Protein AF-A0A946LUR3-F1 (afdb_monomer)

Radius of gyration: 21.78 Å; Cα contacts (8 Å, |Δi|>4): 17; chains: 1; bounding box: 62×28×47 Å

pLDDT: mean 82.87, std 18.62, range [43.38, 98.56]

Secondary structure (DSSP, 8-state):
-HHHHHHHHHHHHHHHHHHHHHHHH-TT-HHHHHHHHHHHHHHHHHHHHHHHHHHHHHH--TTTHHHHHHHHHTTS---

Mean predicted aligned error: 10.9 Å

Foldseek 3Di:
DVVVVVVLVVVLVVLVVLLVVLVVPCVVPPVSVVVNVVSVVVSVVSVVVVVVVVVVVVVCDVVCVVVVVVVVVPPPPDD

Sequence (79 aa):
MITDNITFDKLLSDIDLQIEVLNAIAADNPILNEQLRLLLESREMLVLQELEMHRLEELVDPDDISEHTNIIDQHSDDA

Structure (mmCIF, N/CA/C/O backbone):
data_AF-A0A946LUR3-F1
#
_entry.id   AF-A0A946LUR3-F1
#
loop_
_atom_site.group_PDB
_atom_site.id
_atom_site.type_symbol
_atom_site.label_atom_id
_atom_site.label_alt_id
_atom_site.label_comp_id
_atom_site.label_asym_id
_atom_site.label_entity_id
_atom_site.label_seq_id
_atom_site.pdbx_PDB_ins_code
_atom_site.Cartn_x
_atom_site.Cartn_y
_atom_site.Cartn_z
_atom_site.occupancy
_atom_site.B_iso_or_equiv
_atom_site.auth_seq_id
_atom_site.auth_comp_id
_atom_site.auth_asym_id
_atom_site.auth_atom_id
_atom_site.pdbx_PDB_model_num
ATOM 1 N N . MET A 1 1 ? 11.588 -7.720 -18.959 1.00 52.34 1 MET A N 1
ATOM 2 C CA . MET A 1 1 ? 10.615 -6.810 -18.330 1.00 52.34 1 MET A CA 1
ATOM 3 C C . MET A 1 1 ? 9.226 -7.408 -18.080 1.00 52.34 1 MET A C 1
ATOM 5 O O . MET A 1 1 ? 8.451 -6.796 -17.371 1.00 52.34 1 MET A O 1
ATOM 9 N N . ILE A 1 2 ? 8.882 -8.624 -18.544 1.00 53.84 2 ILE A N 1
ATOM 10 C CA . ILE A 1 2 ? 7.597 -9.256 -18.148 1.00 53.84 2 ILE A CA 1
ATOM 11 C C . ILE A 1 2 ? 7.592 -9.643 -16.655 1.00 53.84 2 ILE A C 1
ATOM 13 O O . ILE A 1 2 ? 6.574 -9.530 -15.982 1.00 53.84 2 ILE A O 1
ATOM 17 N N . THR A 1 3 ? 8.733 -10.089 -16.123 1.00 60.69 3 THR A N 1
ATOM 18 C CA . THR A 1 3 ? 8.872 -10.533 -14.727 1.00 60.69 3 THR A CA 1
ATOM 19 C C . THR A 1 3 ? 8.781 -9.390 -13.709 1.00 60.69 3 THR A C 1
ATOM 21 O O . THR A 1 3 ? 8.299 -9.609 -12.598 1.00 60.69 3 THR A O 1
ATOM 24 N N . ASP A 1 4 ? 9.212 -8.185 -14.088 1.00 61.69 4 ASP A N 1
ATOM 25 C CA . ASP A 1 4 ? 9.200 -6.998 -13.223 1.00 61.69 4 ASP A CA 1
ATOM 26 C C . ASP A 1 4 ? 7.763 -6.479 -13.045 1.00 61.69 4 ASP A C 1
ATOM 28 O O . ASP A 1 4 ? 7.317 -6.325 -11.909 1.00 61.69 4 ASP A O 1
ATOM 32 N N . ASN A 1 5 ? 6.982 -6.412 -14.135 1.00 66.56 5 ASN A N 1
ATOM 33 C CA . ASN A 1 5 ? 5.540 -6.118 -14.084 1.00 66.56 5 ASN A CA 1
ATOM 34 C C . ASN A 1 5 ? 4.766 -7.100 -13.191 1.00 66.56 5 ASN A C 1
ATOM 36 O O . ASN A 1 5 ? 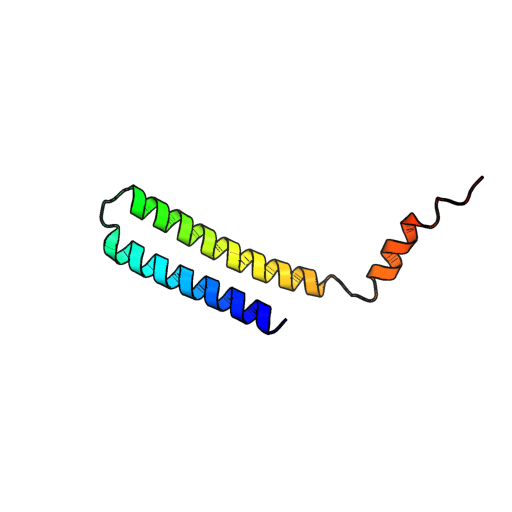3.975 -6.683 -12.352 1.00 66.56 5 ASN A O 1
ATOM 40 N N . ILE A 1 6 ? 5.042 -8.408 -13.295 1.00 71.62 6 ILE A N 1
ATOM 41 C CA . ILE A 1 6 ? 4.389 -9.422 -12.440 1.00 71.62 6 ILE A CA 1
ATOM 42 C C . ILE A 1 6 ? 4.705 -9.189 -10.953 1.00 71.62 6 ILE A C 1
ATOM 44 O O . ILE A 1 6 ? 3.883 -9.477 -10.080 1.00 71.62 6 ILE A O 1
ATOM 48 N N . THR A 1 7 ? 5.902 -8.687 -10.648 1.00 86.00 7 THR A N 1
ATOM 49 C CA . THR A 1 7 ? 6.329 -8.426 -9.270 1.00 86.00 7 THR A CA 1
ATOM 50 C C . THR A 1 7 ? 5.656 -7.171 -8.711 1.00 86.00 7 THR A C 1
ATOM 52 O O . THR A 1 7 ? 5.203 -7.194 -7.565 1.00 86.00 7 THR A O 1
ATOM 55 N N . PHE A 1 8 ? 5.528 -6.116 -9.520 1.00 91.19 8 PHE A N 1
ATOM 56 C CA . PHE A 1 8 ? 4.829 -4.887 -9.148 1.00 91.19 8 PHE A CA 1
ATOM 57 C C . PHE A 1 8 ? 3.322 -5.111 -8.946 1.00 91.19 8 PHE A C 1
ATOM 59 O O . PHE A 1 8 ? 2.777 -4.742 -7.905 1.00 91.19 8 PHE A O 1
ATOM 66 N N . ASP A 1 9 ? 2.666 -5.821 -9.868 1.00 92.75 9 ASP A N 1
ATOM 67 C CA . ASP A 1 9 ? 1.241 -6.162 -9.764 1.00 92.75 9 ASP A CA 1
ATOM 68 C C . ASP A 1 9 ? 0.938 -6.965 -8.492 1.00 92.75 9 ASP A C 1
ATOM 70 O O . ASP A 1 9 ? -0.049 -6.721 -7.792 1.00 92.75 9 ASP A O 1
ATOM 74 N N . LYS A 1 10 ? 1.818 -7.916 -8.153 1.00 94.44 10 LYS A N 1
ATOM 75 C CA . LYS A 1 10 ? 1.687 -8.698 -6.923 1.00 94.44 10 LYS A CA 1
ATOM 76 C C . LYS A 1 10 ? 1.844 -7.827 -5.678 1.00 94.44 10 LYS A C 1
ATOM 78 O O . LYS A 1 10 ? 1.060 -7.975 -4.745 1.00 94.44 10 LYS A O 1
ATOM 83 N N . LEU A 1 11 ? 2.824 -6.922 -5.667 1.00 94.75 11 LEU A N 1
ATOM 84 C CA . LEU A 1 11 ? 3.020 -5.986 -4.562 1.00 94.75 11 LEU A CA 1
ATOM 85 C C . LEU A 1 11 ? 1.771 -5.120 -4.342 1.00 94.75 11 LEU A C 1
ATOM 87 O O . LEU A 1 11 ? 1.323 -4.988 -3.204 1.00 94.75 11 LEU A O 1
ATOM 91 N N . LEU A 1 12 ? 1.179 -4.576 -5.411 1.00 97.00 12 LEU A N 1
ATOM 92 C CA . LEU A 1 12 ? -0.060 -3.802 -5.306 1.00 97.00 12 LEU A CA 1
ATOM 93 C C . LEU A 1 12 ? -1.220 -4.645 -4.768 1.00 97.00 12 LEU A C 1
ATOM 95 O O . LEU A 1 12 ? -1.938 -4.187 -3.881 1.00 97.00 12 LEU A O 1
ATOM 99 N N . SER A 1 13 ? -1.366 -5.887 -5.234 1.00 97.00 13 SER A N 1
ATOM 100 C CA . SER A 1 13 ? -2.397 -6.801 -4.729 1.00 97.00 13 SER A CA 1
ATOM 101 C C . SER A 1 13 ? -2.223 -7.122 -3.240 1.00 97.00 13 SER A C 1
ATOM 103 O O . SER A 1 13 ? -3.212 -7.208 -2.512 1.00 97.00 13 SER A O 1
ATOM 105 N N . ASP A 1 14 ? -0.987 -7.311 -2.774 1.00 97.75 14 ASP A N 1
ATOM 106 C CA . ASP A 1 14 ? -0.699 -7.578 -1.362 1.00 97.75 14 ASP A CA 1
ATOM 107 C C . ASP A 1 14 ? -0.986 -6.339 -0.490 1.00 97.75 14 ASP A C 1
ATOM 109 O O . ASP A 1 14 ? -1.478 -6.471 0.635 1.00 97.75 14 ASP A O 1
ATOM 113 N N . ILE A 1 15 ? -0.718 -5.132 -1.004 1.00 97.81 15 ILE A N 1
ATOM 114 C CA . ILE A 1 15 ? -1.071 -3.863 -0.350 1.00 97.81 15 ILE A CA 1
ATOM 115 C C . ILE A 1 15 ? -2.594 -3.693 -0.272 1.00 97.81 15 ILE A C 1
ATOM 117 O O . ILE A 1 15 ? -3.107 -3.339 0.790 1.00 97.81 15 ILE A O 1
ATOM 121 N N . ASP A 1 16 ? -3.324 -3.988 -1.349 1.00 98.25 16 ASP A N 1
ATOM 122 C CA . ASP A 1 16 ? -4.790 -3.909 -1.381 1.00 98.25 16 ASP A CA 1
ATOM 123 C C . ASP A 1 16 ? -5.432 -4.841 -0.344 1.00 98.25 16 ASP A C 1
ATOM 125 O O . ASP A 1 16 ? -6.330 -4.430 0.395 1.00 98.25 16 ASP A O 1
ATOM 129 N N . LEU A 1 17 ? -4.903 -6.060 -0.198 1.00 98.44 17 LEU A N 1
ATOM 130 C CA . LEU A 1 17 ? -5.344 -6.987 0.843 1.00 98.44 17 LEU A CA 1
ATOM 131 C C . LEU A 1 17 ? -5.070 -6.445 2.256 1.00 98.44 17 LEU A C 1
ATOM 133 O O . LEU A 1 17 ? -5.913 -6.559 3.145 1.00 98.44 17 LEU A O 1
ATOM 137 N N . GLN A 1 18 ? -3.903 -5.840 2.487 1.00 98.19 18 GLN A N 1
ATOM 138 C CA . GLN A 1 18 ? -3.577 -5.242 3.786 1.00 98.19 18 GLN A CA 1
ATOM 139 C C . GLN A 1 18 ? -4.484 -4.051 4.119 1.00 98.19 18 GLN A C 1
ATOM 141 O O . GLN A 1 18 ? -4.902 -3.913 5.269 1.00 98.19 18 GLN A O 1
ATOM 146 N N . ILE A 1 19 ? -4.836 -3.227 3.128 1.00 98.50 19 ILE A N 1
ATOM 147 C CA . ILE A 1 19 ? -5.804 -2.132 3.273 1.00 98.50 19 ILE A CA 1
ATOM 148 C C . ILE A 1 19 ? -7.178 -2.680 3.670 1.00 98.50 19 ILE A C 1
ATOM 150 O O . ILE A 1 19 ? -7.808 -2.138 4.580 1.00 98.50 19 ILE A O 1
ATOM 154 N N . GLU A 1 20 ? -7.651 -3.750 3.026 1.00 98.44 20 GLU A N 1
ATOM 155 C CA . GLU A 1 20 ? -8.928 -4.391 3.367 1.00 98.44 20 GLU A CA 1
ATOM 156 C C . GLU A 1 20 ? -8.927 -4.904 4.812 1.00 98.44 20 GLU A C 1
ATOM 158 O O . GLU A 1 20 ? -9.837 -4.599 5.588 1.00 98.44 20 GLU A O 1
ATOM 163 N N . VAL A 1 21 ? -7.869 -5.622 5.201 1.00 98.12 21 VAL A N 1
ATOM 164 C CA . VAL A 1 21 ? -7.709 -6.134 6.567 1.00 98.12 21 VAL A CA 1
ATOM 165 C C . VAL A 1 21 ? -7.710 -4.989 7.574 1.00 98.12 21 VAL A C 1
ATOM 167 O O . VAL A 1 21 ? -8.466 -5.044 8.542 1.00 98.12 21 VAL A O 1
ATOM 170 N N . LEU A 1 22 ? -6.912 -3.939 7.351 1.00 98.19 22 LEU A N 1
ATOM 171 C CA . LEU A 1 22 ? -6.833 -2.790 8.254 1.00 98.19 22 LEU A CA 1
ATOM 172 C C . LEU A 1 22 ? -8.176 -2.068 8.377 1.00 98.19 22 LEU A C 1
ATOM 174 O O . LEU A 1 22 ? -8.592 -1.786 9.498 1.00 98.19 22 LEU A O 1
ATOM 178 N N . ASN A 1 23 ? -8.899 -1.848 7.277 1.00 97.56 23 ASN A N 1
ATOM 179 C CA . ASN A 1 23 ? -10.252 -1.281 7.321 1.00 97.56 23 ASN A CA 1
ATOM 180 C C . ASN A 1 23 ? -11.210 -2.121 8.180 1.00 97.56 23 ASN A C 1
ATOM 182 O O . ASN A 1 23 ? -12.032 -1.567 8.908 1.00 97.56 23 ASN A O 1
ATOM 186 N N . ALA A 1 24 ? -11.097 -3.451 8.126 1.00 98.00 24 ALA A N 1
ATOM 187 C CA . ALA A 1 24 ? -11.955 -4.347 8.895 1.00 98.00 24 ALA A CA 1
ATOM 188 C C . ALA A 1 24 ? -11.642 -4.354 10.403 1.00 98.00 24 ALA A C 1
ATOM 190 O O . ALA A 1 24 ? -12.543 -4.598 11.207 1.00 98.00 24 ALA A O 1
ATOM 191 N N . ILE A 1 25 ? -10.386 -4.106 10.798 1.00 97.81 25 ILE A N 1
ATOM 192 C CA . ILE A 1 25 ? -9.936 -4.266 12.194 1.00 97.81 25 ILE A CA 1
ATOM 193 C C . ILE A 1 25 ? -9.612 -2.955 12.917 1.00 97.81 25 ILE A C 1
ATOM 195 O O . ILE A 1 25 ? -9.491 -2.968 14.143 1.00 97.81 25 ILE A 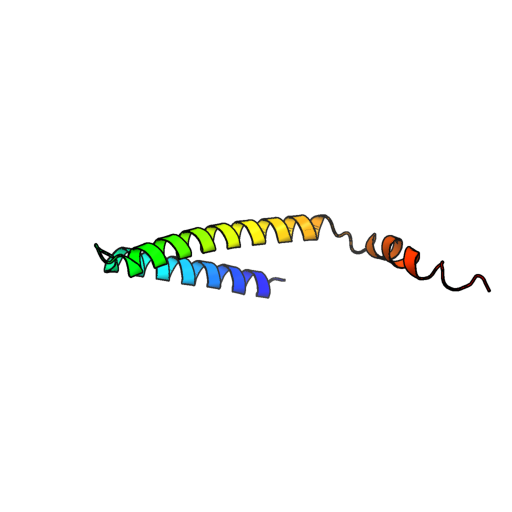O 1
ATOM 199 N N . ALA A 1 26 ? -9.431 -1.842 12.199 1.00 96.69 26 ALA A N 1
ATOM 200 C CA . ALA A 1 26 ? -8.909 -0.611 12.785 1.00 96.69 26 ALA A CA 1
ATOM 201 C C . ALA A 1 26 ? -9.863 0.003 13.815 1.00 96.69 26 ALA A C 1
ATOM 203 O O . ALA A 1 26 ? -9.403 0.379 14.891 1.00 96.69 26 ALA A O 1
ATOM 204 N N . ALA A 1 27 ? -11.170 0.064 13.528 1.00 95.75 27 ALA A N 1
ATOM 205 C CA . ALA A 1 27 ? -12.166 0.725 14.382 1.00 95.75 27 ALA A CA 1
ATOM 206 C C . ALA A 1 27 ? -11.636 2.083 14.906 1.00 95.75 27 ALA A C 1
ATOM 208 O O . ALA A 1 27 ? -11.127 2.882 14.124 1.00 95.75 27 ALA A O 1
ATOM 209 N N . ASP A 1 28 ? -11.674 2.320 16.220 1.00 96.56 28 ASP A N 1
ATOM 210 C CA . ASP A 1 28 ? -11.131 3.533 16.851 1.00 96.56 28 ASP A CA 1
ATOM 211 C C . ASP A 1 28 ? -9.652 3.398 17.272 1.00 96.56 28 ASP A C 1
ATOM 213 O O . ASP A 1 28 ? -9.137 4.225 18.026 1.00 96.56 28 ASP A O 1
ATOM 217 N N . ASN A 1 29 ? -8.940 2.349 16.840 1.00 98.31 29 ASN A N 1
ATOM 218 C CA . ASN A 1 29 ? -7.532 2.164 17.180 1.00 98.31 29 ASN A CA 1
ATOM 219 C C . ASN A 1 29 ? -6.665 3.179 16.410 1.00 98.31 29 ASN A C 1
ATOM 221 O O . ASN A 1 29 ? -6.539 3.074 15.186 1.00 98.31 29 ASN A O 1
ATOM 225 N N . PRO A 1 30 ? -6.015 4.137 17.092 1.00 96.75 30 PRO A N 1
ATOM 226 C CA . PRO A 1 30 ? -5.301 5.215 16.415 1.00 96.75 30 PRO A CA 1
ATOM 227 C C . PRO A 1 30 ? -4.066 4.725 15.648 1.00 96.75 30 PRO A C 1
ATOM 229 O O . PRO A 1 30 ? -3.712 5.308 14.630 1.00 96.75 30 PRO A O 1
ATOM 232 N N . ILE A 1 31 ? -3.425 3.641 16.098 1.00 98.38 31 ILE A N 1
ATOM 233 C CA . ILE A 1 31 ? -2.235 3.087 15.440 1.00 98.38 31 ILE A CA 1
ATOM 234 C C . ILE A 1 31 ? -2.632 2.426 14.121 1.00 98.38 31 ILE A C 1
ATOM 236 O O . ILE A 1 31 ? -1.997 2.670 13.102 1.00 98.38 31 ILE A O 1
ATOM 240 N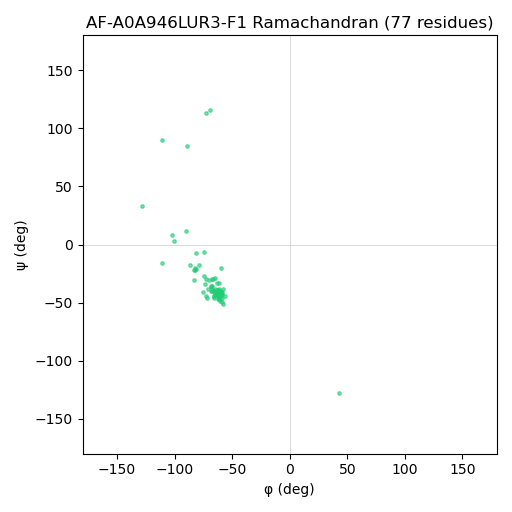 N . LEU A 1 32 ? -3.692 1.615 14.131 1.00 98.50 32 LEU A N 1
ATOM 241 C CA . LEU A 1 32 ? -4.152 0.913 12.930 1.00 98.50 32 LEU A CA 1
ATOM 242 C C . LEU A 1 32 ? -4.709 1.885 11.883 1.00 98.50 32 LEU A C 1
ATOM 244 O O . LEU A 1 32 ? -4.471 1.701 10.694 1.00 98.50 32 LEU A O 1
ATOM 248 N N . ASN A 1 33 ? -5.384 2.952 12.318 1.00 98.50 33 ASN A N 1
ATOM 249 C CA . ASN A 1 33 ? -5.840 4.015 11.421 1.00 98.50 33 ASN A CA 1
ATOM 250 C C . ASN A 1 33 ? -4.673 4.787 10.789 1.00 98.50 33 ASN A C 1
ATOM 252 O O . ASN A 1 33 ? -4.706 5.087 9.598 1.00 98.50 33 ASN A O 1
ATOM 256 N N . GLU A 1 34 ? -3.620 5.072 11.554 1.00 98.56 34 GLU A N 1
ATOM 257 C CA . GLU A 1 34 ? -2.427 5.720 11.005 1.00 98.56 34 GLU A CA 1
ATOM 258 C C . GLU A 1 34 ? -1.676 4.797 10.036 1.00 98.56 34 GLU A C 1
ATOM 260 O O . GLU A 1 34 ? -1.241 5.234 8.972 1.00 98.56 34 GLU A O 1
ATOM 265 N N . GLN A 1 35 ? -1.580 3.502 10.348 1.00 98.31 35 GLN A N 1
ATOM 266 C CA . GLN A 1 35 ? -1.018 2.509 9.429 1.00 98.31 35 GLN A CA 1
ATOM 267 C C . GLN A 1 35 ? -1.820 2.418 8.129 1.00 98.31 35 GLN A C 1
ATOM 269 O O . GLN A 1 35 ? -1.225 2.369 7.056 1.00 98.31 35 GLN A O 1
ATOM 274 N N . LEU A 1 36 ? -3.152 2.450 8.210 1.00 98.56 36 LEU A N 1
ATOM 275 C CA . LEU A 1 36 ? -4.026 2.486 7.041 1.00 98.56 36 LEU A CA 1
ATOM 276 C C . LEU A 1 36 ? -3.778 3.740 6.192 1.00 98.56 36 LEU A C 1
ATOM 278 O O . LEU A 1 36 ? -3.636 3.629 4.976 1.00 98.56 36 LEU A O 1
ATOM 282 N N . ARG A 1 37 ? -3.675 4.918 6.823 1.00 98.56 37 ARG A N 1
ATOM 283 C CA . ARG A 1 37 ? -3.368 6.180 6.132 1.00 98.56 37 ARG A CA 1
ATOM 284 C C . ARG A 1 37 ? -2.038 6.096 5.383 1.00 98.56 37 ARG A C 1
ATOM 286 O O . ARG A 1 37 ? -1.991 6.371 4.188 1.00 98.56 37 ARG A O 1
ATOM 293 N N . LEU A 1 38 ? -0.978 5.671 6.069 1.00 98.56 38 LEU A N 1
ATOM 294 C CA . LEU A 1 38 ? 0.358 5.539 5.482 1.00 98.56 38 LEU A CA 1
ATOM 295 C C . LEU A 1 38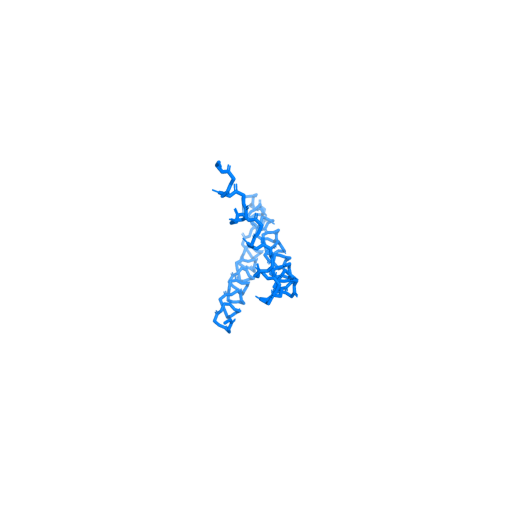 ? 0.386 4.522 4.335 1.00 98.56 38 LEU A C 1
ATOM 297 O O . LEU A 1 38 ? 1.059 4.745 3.332 1.00 98.56 38 LEU A O 1
ATOM 301 N N . LEU A 1 39 ? -0.348 3.416 4.464 1.00 98.12 39 LEU A N 1
ATOM 302 C CA . LEU A 1 39 ? -0.403 2.382 3.436 1.00 98.12 39 LEU A CA 1
ATOM 303 C C . LEU A 1 39 ? -1.128 2.867 2.171 1.00 98.12 39 LEU A C 1
ATOM 305 O O . LEU A 1 39 ? -0.657 2.607 1.065 1.00 98.12 39 LEU A O 1
ATOM 309 N N . LEU A 1 40 ? -2.222 3.620 2.328 1.00 98.38 40 LEU A N 1
ATOM 310 C CA . LEU A 1 40 ? -2.927 4.265 1.215 1.00 98.38 40 LEU A CA 1
ATOM 311 C C . LEU A 1 40 ? -2.022 5.262 0.476 1.00 98.38 40 LEU A C 1
ATOM 313 O O . LEU A 1 40 ? -1.927 5.208 -0.749 1.00 98.38 40 LEU A O 1
ATOM 317 N N . GLU A 1 41 ? -1.307 6.115 1.214 1.00 98.50 41 GLU A N 1
ATOM 318 C CA . GLU A 1 41 ? -0.355 7.082 0.644 1.00 98.50 41 GLU A CA 1
ATOM 319 C C . GLU A 1 41 ? 0.802 6.383 -0.083 1.00 98.50 41 GLU A C 1
ATOM 321 O O . GLU A 1 41 ? 1.166 6.749 -1.201 1.00 98.50 41 GLU A O 1
ATOM 326 N N . SER A 1 42 ? 1.359 5.331 0.523 1.00 96.88 42 SER A N 1
ATOM 327 C CA . SER A 1 42 ? 2.435 4.549 -0.086 1.00 96.88 42 SER A CA 1
ATOM 328 C C . SER A 1 42 ? 1.988 3.874 -1.381 1.00 96.88 42 SER A C 1
ATOM 330 O O . SER A 1 42 ? 2.765 3.812 -2.333 1.00 96.88 42 SER A O 1
ATOM 332 N N . ARG A 1 43 ? 0.756 3.358 -1.428 1.00 97.69 43 ARG A N 1
ATOM 333 C CA . ARG A 1 43 ? 0.197 2.725 -2.624 1.00 97.69 43 ARG A CA 1
ATOM 334 C C . ARG A 1 43 ? 0.104 3.710 -3.784 1.00 97.69 43 ARG A C 1
ATOM 336 O O . ARG A 1 43 ? 0.492 3.377 -4.898 1.00 97.69 43 ARG A O 1
ATOM 343 N N . GLU A 1 44 ? -0.411 4.910 -3.526 1.00 97.94 44 GLU A N 1
ATOM 344 C CA . GLU A 1 44 ? -0.518 5.960 -4.542 1.00 97.94 44 GLU A CA 1
ATOM 345 C C . GLU A 1 44 ? 0.863 6.362 -5.069 1.00 97.94 44 GLU A C 1
ATOM 347 O O . GLU A 1 44 ? 1.070 6.415 -6.282 1.00 97.94 44 GLU A O 1
ATOM 352 N N . MET A 1 45 ? 1.835 6.549 -4.170 1.00 97.06 45 MET A N 1
ATOM 353 C CA . MET A 1 45 ? 3.205 6.888 -4.552 1.00 97.06 45 MET A CA 1
ATOM 354 C C . MET A 1 45 ? 3.836 5.820 -5.455 1.00 97.06 45 MET A C 1
ATOM 356 O O . 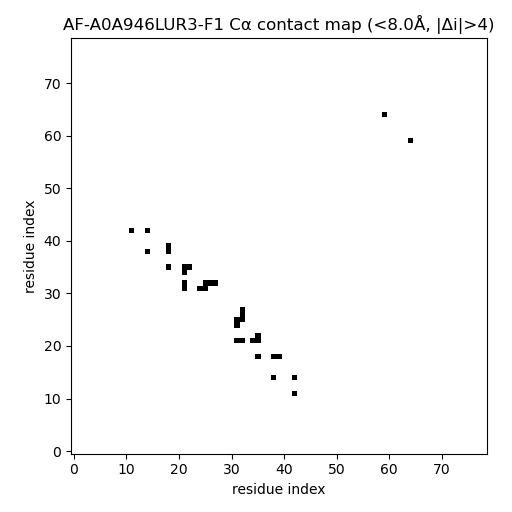MET A 1 45 ? 4.466 6.167 -6.450 1.00 97.06 45 MET A O 1
ATOM 360 N N . LEU A 1 46 ? 3.646 4.533 -5.148 1.00 96.38 46 LEU A N 1
ATOM 361 C CA . LEU A 1 46 ? 4.178 3.436 -5.964 1.00 96.38 46 LEU A CA 1
ATOM 362 C C . LEU A 1 46 ? 3.615 3.453 -7.390 1.00 96.38 46 LEU A C 1
ATOM 364 O O . LEU A 1 46 ? 4.369 3.297 -8.345 1.00 96.38 46 LEU A O 1
ATOM 368 N N . VAL A 1 47 ? 2.312 3.697 -7.553 1.00 95.88 47 VAL A N 1
ATOM 369 C CA . VAL A 1 47 ? 1.682 3.793 -8.883 1.00 95.88 47 VAL A CA 1
ATOM 370 C C . VAL A 1 47 ? 2.231 4.982 -9.674 1.00 95.88 47 VAL A C 1
ATOM 372 O O . VAL A 1 47 ? 2.498 4.861 -10.869 1.00 95.88 47 VAL A O 1
ATOM 375 N N . LEU A 1 48 ? 2.425 6.129 -9.019 1.00 96.88 48 LEU A N 1
ATOM 376 C CA . LEU A 1 48 ? 3.011 7.308 -9.659 1.00 96.88 48 LEU A CA 1
ATOM 377 C C . LEU A 1 48 ? 4.462 7.064 -10.088 1.00 96.88 48 LEU A C 1
ATOM 379 O O . LEU A 1 48 ? 4.853 7.476 -11.179 1.00 96.88 48 LEU A O 1
ATOM 383 N N . GLN A 1 49 ? 5.248 6.385 -9.251 1.00 93.81 49 GLN A N 1
ATOM 384 C CA . GLN A 1 49 ? 6.630 6.022 -9.564 1.00 93.81 49 GLN A CA 1
ATOM 385 C C . GLN A 1 49 ? 6.708 5.073 -10.757 1.00 93.81 49 GLN A C 1
ATOM 387 O O . GLN A 1 49 ? 7.527 5.299 -11.642 1.00 93.81 49 GLN A O 1
ATOM 392 N N . GLU A 1 50 ? 5.835 4.069 -10.824 1.00 93.44 50 GLU A N 1
ATOM 393 C CA . GLU A 1 50 ? 5.788 3.134 -11.950 1.00 93.44 50 GLU A CA 1
ATOM 394 C C . GLU A 1 50 ? 5.515 3.849 -13.276 1.00 93.44 50 GLU A C 1
ATOM 396 O O . G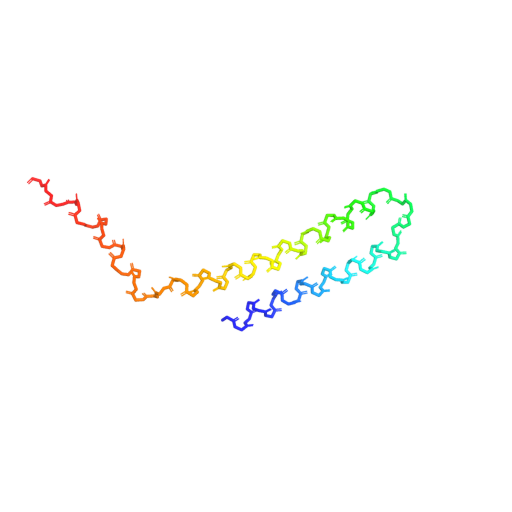LU A 1 50 ? 6.196 3.610 -14.275 1.00 93.44 50 GLU A O 1
ATOM 401 N N . LEU A 1 51 ? 4.559 4.781 -13.282 1.00 92.56 51 LEU A N 1
ATOM 402 C CA . LEU A 1 51 ? 4.236 5.573 -14.466 1.00 92.56 51 LEU A CA 1
ATOM 403 C C . LEU A 1 51 ? 5.403 6.479 -14.880 1.00 92.56 51 LEU A C 1
ATOM 405 O O . LEU A 1 51 ? 5.695 6.608 -16.068 1.00 92.56 51 LEU A O 1
ATOM 409 N N . GLU A 1 52 ? 6.084 7.092 -13.911 1.00 92.88 52 GLU A N 1
ATOM 410 C CA . GLU A 1 52 ? 7.247 7.933 -14.188 1.00 92.88 52 GLU A CA 1
ATOM 411 C C . GLU A 1 52 ? 8.425 7.118 -14.730 1.00 92.88 52 GLU A C 1
ATOM 413 O O . GLU A 1 52 ? 9.089 7.575 -15.656 1.00 92.88 52 GLU A O 1
ATOM 418 N N . MET A 1 53 ? 8.665 5.908 -14.215 1.00 89.75 53 MET A N 1
ATOM 419 C CA . MET A 1 53 ? 9.706 5.022 -14.742 1.00 89.75 53 MET A CA 1
ATOM 420 C C . MET A 1 53 ? 9.437 4.660 -16.202 1.00 89.75 53 MET A C 1
ATOM 422 O O . MET A 1 53 ? 10.329 4.835 -17.024 1.00 89.75 53 MET A O 1
ATOM 426 N N . HIS A 1 54 ? 8.203 4.284 -16.551 1.00 88.19 54 HIS A N 1
ATOM 427 C CA . HIS A 1 54 ? 7.825 4.039 -17.947 1.00 88.19 54 HIS A CA 1
ATOM 428 C C . HIS A 1 54 ? 8.048 5.278 -18.829 1.00 88.19 54 HIS A C 1
ATOM 430 O O . HIS A 1 54 ? 8.603 5.177 -19.921 1.00 88.19 54 HIS A O 1
ATOM 436 N N . ARG A 1 55 ? 7.687 6.475 -18.342 1.00 88.94 55 ARG A N 1
ATOM 437 C CA . ARG A 1 55 ? 7.934 7.731 -19.070 1.00 88.94 55 ARG A CA 1
ATOM 438 C C . ARG A 1 55 ? 9.428 7.999 -19.272 1.00 88.94 55 ARG A C 1
ATOM 440 O O . ARG A 1 55 ? 9.823 8.537 -20.301 1.00 88.94 55 ARG A O 1
ATOM 447 N N . LEU A 1 56 ? 10.257 7.700 -18.273 1.00 87.81 56 LEU A N 1
ATOM 448 C CA . LEU A 1 56 ? 11.707 7.871 -18.358 1.00 87.81 56 LEU A CA 1
ATOM 449 C C . LEU A 1 56 ? 12.339 6.843 -19.300 1.00 87.81 56 LEU A C 1
ATOM 451 O O . LEU A 1 56 ? 13.228 7.215 -20.055 1.00 87.81 56 LEU A O 1
ATOM 455 N N . GLU A 1 57 ? 11.864 5.598 -19.308 1.00 86.62 57 GLU A N 1
ATOM 456 C CA . GLU A 1 57 ? 12.302 4.575 -20.266 1.00 86.62 57 GLU A CA 1
ATOM 457 C C . GLU A 1 57 ? 12.032 4.997 -21.714 1.00 86.62 57 GLU A C 1
ATOM 459 O O . GLU A 1 57 ? 12.897 4.820 -22.564 1.00 86.62 57 GLU A O 1
ATOM 464 N N . GLU A 1 58 ? 10.887 5.628 -21.994 1.00 83.50 58 GLU A N 1
ATOM 465 C CA . GLU A 1 58 ? 10.585 6.173 -23.327 1.00 83.50 58 GLU A CA 1
ATOM 466 C C . GLU A 1 58 ? 11.516 7.324 -23.744 1.00 83.50 58 GLU A C 1
ATOM 468 O O . GLU A 1 58 ? 11.741 7.536 -24.934 1.00 83.50 58 GLU A O 1
ATOM 473 N N . LEU A 1 59 ? 12.041 8.089 -22.781 1.00 82.56 59 LEU A N 1
ATOM 474 C CA . LEU A 1 59 ? 12.947 9.215 -23.035 1.00 82.56 59 LEU A CA 1
ATOM 475 C C . LEU A 1 59 ? 14.405 8.781 -23.210 1.00 82.56 59 LEU A C 1
ATOM 477 O O . LEU A 1 59 ? 15.202 9.532 -23.769 1.00 82.56 59 LEU A O 1
ATOM 481 N N . VAL A 1 60 ? 14.768 7.605 -22.704 1.00 76.12 60 VAL A N 1
ATOM 482 C CA . VAL A 1 60 ? 16.113 7.049 -22.821 1.00 76.12 60 VAL A CA 1
ATOM 483 C C . VAL A 1 60 ? 16.173 6.238 -24.116 1.00 76.12 60 VAL A C 1
ATOM 485 O O . VAL A 1 60 ? 15.964 5.028 -24.112 1.00 76.12 60 VAL A O 1
ATOM 488 N N . ASP A 1 61 ? 16.449 6.906 -25.239 1.00 65.06 61 ASP A N 1
ATOM 489 C CA . ASP A 1 61 ? 16.783 6.214 -26.487 1.00 65.06 61 ASP A CA 1
ATOM 490 C C . ASP A 1 61 ? 18.165 5.548 -26.319 1.00 65.06 61 ASP A C 1
ATOM 492 O O . ASP A 1 61 ? 19.161 6.251 -26.104 1.00 65.06 61 ASP A O 1
ATOM 496 N N . PRO A 1 62 ? 18.266 4.205 -26.361 1.00 62.84 62 PRO A N 1
ATOM 497 C CA . PRO A 1 62 ? 19.541 3.513 -26.207 1.00 62.84 62 PRO A CA 1
ATOM 498 C C . PRO A 1 62 ? 20.581 3.906 -27.269 1.00 62.84 62 PRO A C 1
ATOM 500 O O . PRO A 1 62 ? 21.775 3.739 -27.006 1.00 62.84 62 PRO A O 1
ATOM 503 N N . ASP A 1 63 ? 20.164 4.463 -28.412 1.00 59.66 63 ASP A N 1
ATOM 504 C CA . ASP A 1 63 ? 21.066 4.941 -29.463 1.00 59.66 63 ASP A CA 1
ATOM 505 C C . ASP A 1 63 ? 21.624 6.366 -29.190 1.00 59.66 63 ASP A C 1
ATOM 507 O O . ASP A 1 63 ? 22.727 6.675 -29.646 1.00 59.66 63 ASP A O 1
ATOM 511 N N . ASP A 1 64 ? 20.967 7.199 -28.364 1.00 55.12 64 ASP A N 1
ATOM 512 C CA . ASP A 1 64 ? 21.427 8.561 -27.982 1.00 55.12 64 ASP A CA 1
ATOM 513 C C . ASP A 1 64 ? 22.381 8.571 -26.769 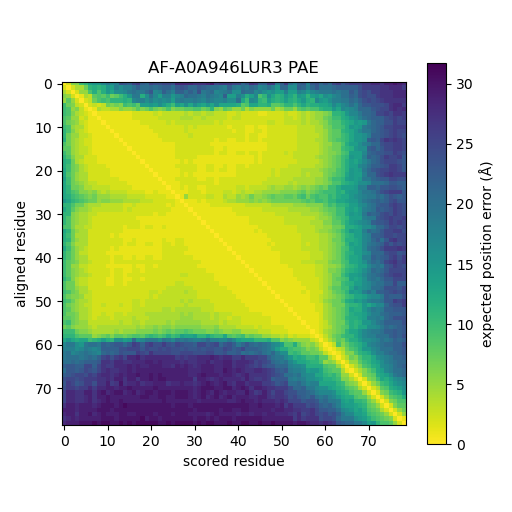1.00 55.12 64 ASP A C 1
ATOM 515 O O . ASP A 1 64 ? 23.130 9.527 -26.539 1.00 55.12 64 ASP A O 1
ATOM 519 N N . ILE A 1 65 ? 22.417 7.494 -25.974 1.00 56.03 65 ILE A N 1
ATOM 520 C CA . ILE A 1 65 ? 23.304 7.410 -24.797 1.00 56.03 65 ILE A CA 1
ATOM 521 C C . ILE A 1 65 ? 24.783 7.468 -25.217 1.00 56.03 65 ILE A C 1
ATOM 523 O O . ILE A 1 65 ? 25.606 8.047 -24.504 1.00 56.03 65 ILE A O 1
ATOM 527 N N . SER A 1 66 ? 25.119 6.922 -26.393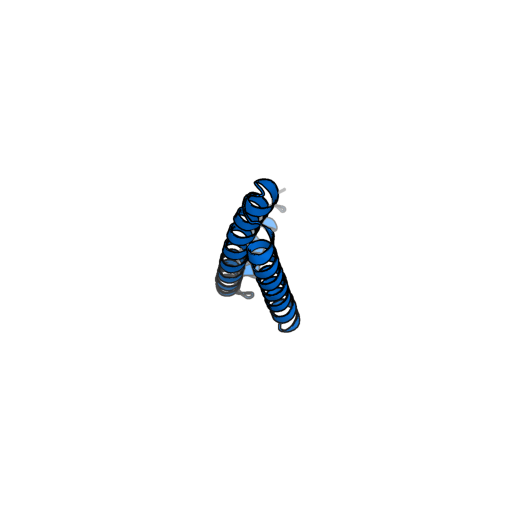 1.00 53.41 66 SER A N 1
ATOM 52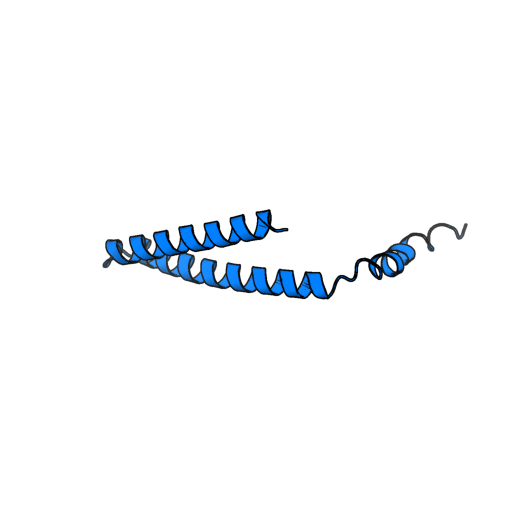8 C CA . SER A 1 66 ? 26.489 6.919 -26.916 1.00 53.41 66 SER A CA 1
ATOM 529 C C . SER A 1 66 ? 27.010 8.319 -27.265 1.00 53.41 66 SER A C 1
ATOM 531 O O . SER A 1 66 ? 28.222 8.533 -27.181 1.00 53.41 66 SER A O 1
ATOM 533 N N . GLU A 1 67 ? 26.155 9.272 -27.658 1.00 52.03 67 GLU A N 1
ATOM 534 C CA . GLU A 1 67 ? 26.590 10.651 -27.933 1.00 52.03 67 GLU A CA 1
ATOM 535 C C . GLU A 1 67 ? 26.905 11.411 -26.637 1.00 52.03 67 GLU A C 1
ATOM 537 O O . GLU A 1 67 ? 27.866 12.183 -26.582 1.00 52.03 67 GLU A O 1
ATOM 542 N N . HIS A 1 68 ? 26.171 11.137 -25.557 1.00 53.47 68 HIS A N 1
ATOM 543 C CA . HIS A 1 68 ? 26.346 11.826 -24.279 1.00 53.47 68 HIS A CA 1
ATOM 544 C C . HIS A 1 68 ? 27.501 11.288 -23.417 1.00 53.47 68 HIS A C 1
ATOM 546 O O . HIS A 1 68 ? 28.022 12.022 -22.574 1.00 53.47 68 HIS A O 1
ATOM 552 N N . THR A 1 69 ? 27.965 10.053 -23.637 1.00 55.06 69 THR A N 1
ATOM 553 C CA . THR A 1 69 ? 29.137 9.490 -22.934 1.00 55.06 69 THR A CA 1
ATOM 554 C C . THR A 1 69 ? 30.486 9.897 -23.533 1.00 55.06 69 THR A C 1
ATOM 556 O O . THR A 1 69 ? 31.491 9.880 -22.825 1.00 55.06 69 THR A O 1
ATOM 559 N N . ASN A 1 70 ? 30.528 10.338 -24.794 1.00 54.91 70 ASN A N 1
ATOM 560 C CA . ASN A 1 70 ? 31.775 10.729 -25.472 1.00 54.91 70 ASN A CA 1
ATOM 561 C C . ASN A 1 70 ? 32.339 12.090 -25.019 1.00 54.91 70 ASN A C 1
ATOM 563 O O . ASN A 1 70 ? 33.443 12.465 -25.412 1.00 54.91 70 ASN A O 1
ATOM 567 N N . ILE A 1 71 ? 31.606 12.838 -24.188 1.00 56.66 71 ILE A N 1
ATOM 568 C CA . ILE A 1 71 ? 32.028 14.158 -23.694 1.00 56.66 71 ILE A CA 1
ATOM 569 C C . ILE A 1 71 ? 33.133 14.039 -22.628 1.00 56.66 71 ILE A C 1
ATOM 571 O O . ILE A 1 71 ? 33.951 14.947 -22.495 1.00 56.66 71 ILE A O 1
ATOM 575 N N . ILE A 1 72 ? 33.200 12.928 -21.885 1.00 57.19 72 ILE A N 1
ATOM 576 C CA . ILE A 1 72 ? 34.187 12.762 -20.802 1.00 57.19 72 ILE A CA 1
ATOM 577 C C . ILE A 1 72 ? 35.554 12.296 -21.336 1.00 57.19 72 ILE A C 1
ATOM 579 O O . ILE A 1 72 ? 36.583 12.704 -20.798 1.00 57.19 72 ILE A O 1
ATOM 583 N N . ASP A 1 73 ? 35.592 11.535 -22.433 1.00 55.00 73 ASP A N 1
ATOM 584 C CA . ASP A 1 73 ? 36.851 11.003 -22.982 1.00 55.00 73 ASP A CA 1
ATOM 585 C C . ASP A 1 73 ? 37.665 12.028 -23.797 1.00 55.00 73 ASP A C 1
ATOM 587 O O . ASP A 1 73 ? 38.868 11.851 -23.971 1.00 55.00 73 ASP A O 1
ATOM 591 N N . GLN A 1 74 ? 37.072 13.139 -24.254 1.00 54.97 74 GLN A N 1
ATOM 592 C CA . GLN A 1 74 ? 37.788 14.121 -25.088 1.00 54.97 74 GLN A CA 1
ATOM 593 C C . GLN A 1 74 ? 38.667 15.119 -24.315 1.00 54.97 74 GLN A C 1
ATOM 595 O O . GLN A 1 74 ? 39.418 15.863 -24.940 1.00 54.97 74 GLN A O 1
ATOM 600 N N . HIS A 1 75 ? 38.619 15.150 -22.979 1.00 49.62 75 HIS A N 1
ATOM 601 C CA . HIS A 1 75 ? 39.371 16.134 -22.181 1.00 49.62 75 HIS A CA 1
ATOM 602 C C . HIS A 1 75 ? 40.654 15.611 -21.515 1.00 49.62 75 HIS A C 1
ATOM 604 O O . HIS A 1 75 ? 41.263 16.342 -20.735 1.00 49.62 75 HIS A O 1
ATOM 610 N N . SER A 1 76 ? 41.097 14.389 -21.825 1.00 54.16 76 SER A N 1
ATOM 611 C CA . SER A 1 76 ? 42.281 13.795 -21.176 1.00 54.16 76 SER A CA 1
ATOM 612 C C . SER A 1 76 ? 43.584 13.859 -21.989 1.00 54.16 76 SER A C 1
ATOM 614 O O . SER A 1 76 ? 44.591 13.362 -21.496 1.00 54.16 76 SER A O 1
ATOM 616 N N . ASP A 1 77 ? 43.603 14.485 -23.173 1.00 55.34 77 ASP A N 1
ATOM 617 C CA . ASP A 1 77 ? 44.740 14.393 -24.116 1.00 55.34 77 ASP A CA 1
ATOM 618 C C . ASP A 1 77 ? 45.296 15.746 -24.620 1.00 55.34 77 ASP A C 1
ATOM 620 O O . ASP A 1 77 ? 45.820 15.828 -25.727 1.00 55.34 77 ASP A O 1
ATOM 624 N N . ASP A 1 78 ? 45.268 16.800 -23.796 1.00 53.78 78 ASP A N 1
ATOM 625 C CA . ASP A 1 78 ? 46.081 18.008 -24.035 1.00 53.78 78 ASP A CA 1
ATOM 626 C C . ASP A 1 78 ? 47.185 18.119 -22.963 1.00 53.78 78 ASP A C 1
ATOM 628 O O . ASP A 1 78 ? 46.989 18.698 -21.890 1.00 53.78 78 ASP A O 1
ATOM 632 N N . ALA A 1 79 ? 48.345 17.518 -23.262 1.00 43.38 79 ALA A N 1
ATOM 633 C CA . ALA A 1 79 ? 49.611 17.620 -22.524 1.00 43.38 79 ALA A CA 1
ATOM 634 C C . ALA A 1 79 ? 50.634 18.491 -23.272 1.00 43.38 79 ALA A C 1
ATOM 636 O O . ALA A 1 79 ? 50.668 18.432 -24.523 1.00 43.38 79 ALA A O 1
#

Solvent-accessible surface area (backbone atoms only — not comparable to full-atom values): 4711 Å² total; per-residue (Å²): 114,72,70,57,53,56,51,52,56,48,52,53,53,56,49,52,50,49,48,54,52,35,69,74,67,20,82,90,40,68,66,45,47,50,51,44,53,53,50,53,53,52,52,54,51,51,56,53,49,54,54,48,50,56,56,49,55,74,70,56,51,81,80,57,53,64,67,70,59,56,67,71,71,72,74,78,79,87,128